Protein AF-A0A2N0P1H9-F1 (afdb_monomer_lite)

Sequence (49 aa):
YLTKLDRQIRLQDRHILLLVDNAPVHIIDENTNLINVAVYFLPPIVMQG

Secondary structure (DSSP, 8-state):
-HHHHHHHHHHTT--EEEEE-S--GGGS-TT---SSEEEEEPPP-----

pLDDT: mean 77.64, std 11.51, range [51.53, 92.5]

Organism: NCBI:txid588596

Radius of gyration: 13.15 Å; chains: 1; bounding box: 25×14×43 Å

Foldseek 3Di:
DVVVVLVVCVVVVAADEAEDEPDDPPPDDPPDDRDRYHYDYDDHPPPPD

Structure (mmCIF, N/CA/C/O backbone):
data_AF-A0A2N0P1H9-F1
#
_entry.id   AF-A0A2N0P1H9-F1
#
loop_
_at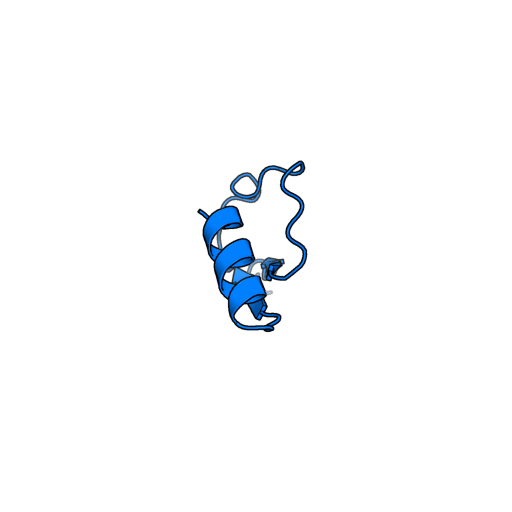om_site.group_PDB
_atom_site.id
_atom_site.type_symbol
_atom_site.label_atom_id
_atom_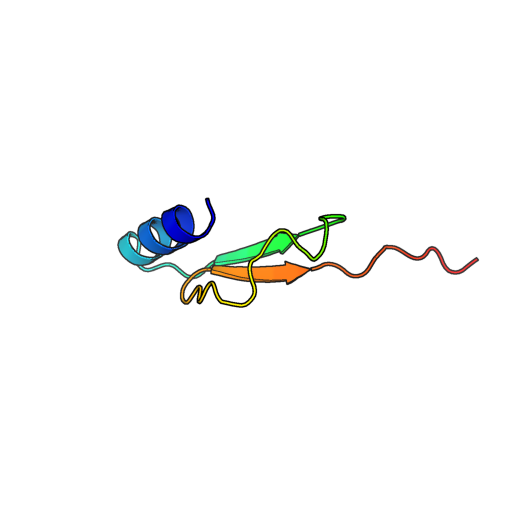site.label_alt_id
_atom_site.label_comp_id
_atom_site.label_asym_id
_atom_site.label_entity_id
_atom_site.label_seq_id
_atom_site.pdbx_PDB_ins_code
_atom_site.Cartn_x
_atom_site.Cartn_y
_atom_site.Cartn_z
_atom_site.occupancy
_atom_site.B_iso_or_equiv
_atom_site.auth_seq_id
_atom_site.auth_comp_id
_atom_site.auth_asym_id
_atom_site.auth_atom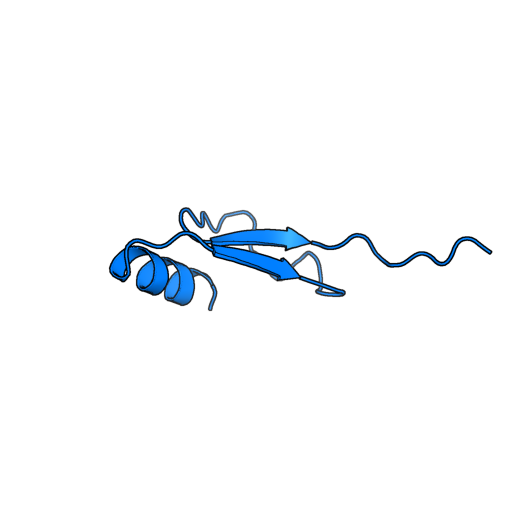_id
_atom_site.pdbx_PDB_model_num
ATOM 1 N N . TYR A 1 1 ? 4.009 5.803 4.368 1.00 77.50 1 TYR A N 1
ATOM 2 C CA . TYR A 1 1 ? 2.632 6.174 3.961 1.00 77.50 1 TYR A CA 1
ATOM 3 C C . TYR A 1 1 ? 1.702 4.962 4.019 1.00 77.50 1 TYR A C 1
ATOM 5 O O . TYR A 1 1 ? 0.723 5.016 4.755 1.00 77.50 1 TYR A O 1
ATOM 13 N N . LEU A 1 2 ? 2.055 3.845 3.370 1.00 81.69 2 LEU A N 1
ATOM 14 C CA . LEU A 1 2 ? 1.259 2.605 3.353 1.00 81.69 2 LEU A CA 1
ATOM 15 C C . LEU A 1 2 ? 0.936 2.024 4.739 1.00 81.69 2 LEU A C 1
ATOM 17 O O . LEU A 1 2 ? -0.198 1.638 4.968 1.00 81.69 2 LEU A O 1
ATOM 21 N N . THR A 1 3 ? 1.853 2.070 5.709 1.00 84.06 3 THR A N 1
ATOM 22 C CA . THR A 1 3 ? 1.575 1.614 7.088 1.00 84.06 3 THR A CA 1
ATOM 23 C C . THR A 1 3 ? 0.438 2.392 7.765 1.00 84.06 3 THR A C 1
ATOM 25 O O . THR A 1 3 ? -0.324 1.842 8.556 1.00 84.06 3 THR A O 1
ATOM 28 N N . LYS A 1 4 ? 0.297 3.694 7.464 1.00 87.06 4 LYS A N 1
ATOM 29 C CA . LYS A 1 4 ? -0.820 4.500 7.987 1.00 87.06 4 LYS A CA 1
ATOM 30 C C . LYS A 1 4 ? -2.134 4.105 7.313 1.00 87.06 4 LYS A C 1
ATOM 32 O O . LYS A 1 4 ? -3.148 4.028 8.000 1.00 87.06 4 LYS A O 1
ATOM 37 N N . LEU A 1 5 ? -2.095 3.842 6.005 1.00 86.19 5 LEU A N 1
ATOM 38 C CA . LEU A 1 5 ? -3.242 3.342 5.249 1.00 86.19 5 LEU A CA 1
ATOM 39 C C . LEU A 1 5 ? -3.688 1.974 5.780 1.00 86.19 5 LEU A C 1
ATOM 41 O O . LEU A 1 5 ? -4.854 1.818 6.110 1.00 86.19 5 LEU A O 1
ATOM 45 N N . ASP A 1 6 ? -2.764 1.031 5.966 1.00 87.56 6 ASP A N 1
ATOM 46 C CA . ASP A 1 6 ? -3.038 -0.297 6.530 1.00 87.56 6 ASP A CA 1
ATOM 47 C C . ASP A 1 6 ? -3.738 -0.215 7.890 1.00 87.56 6 ASP A C 1
ATOM 49 O O . ASP A 1 6 ? -4.806 -0.798 8.077 1.00 87.56 6 ASP A O 1
ATOM 53 N N . ARG A 1 7 ? -3.236 0.636 8.795 1.00 88.69 7 ARG A N 1
ATOM 54 C CA . ARG A 1 7 ? -3.889 0.871 10.089 1.00 88.69 7 ARG A CA 1
ATOM 55 C C . ARG A 1 7 ? -5.311 1.416 9.940 1.00 88.69 7 ARG A C 1
ATOM 57 O O . ARG A 1 7 ? -6.194 1.007 10.689 1.00 88.69 7 ARG A O 1
ATOM 64 N N . GLN A 1 8 ? -5.544 2.350 9.020 1.00 91.12 8 GLN A N 1
ATOM 65 C CA . GLN A 1 8 ? -6.882 2.907 8.793 1.00 91.12 8 GLN A CA 1
ATOM 66 C C . GLN A 1 8 ? -7.842 1.877 8.197 1.00 91.12 8 GLN A C 1
ATOM 68 O O . GLN A 1 8 ? -8.988 1.795 8.626 1.00 91.12 8 GLN A O 1
ATOM 73 N N . ILE A 1 9 ? -7.370 1.072 7.250 1.00 91.62 9 ILE A N 1
ATOM 74 C CA . ILE A 1 9 ? -8.152 0.013 6.615 1.00 91.62 9 ILE A CA 1
ATOM 75 C C . ILE A 1 9 ? -8.506 -1.080 7.632 1.00 91.62 9 ILE A C 1
ATOM 77 O O . ILE A 1 9 ? -9.653 -1.525 7.670 1.00 91.62 9 ILE A O 1
ATOM 81 N N . ARG A 1 10 ? -7.583 -1.412 8.542 1.00 90.44 10 ARG A N 1
ATOM 82 C CA . ARG A 1 10 ? -7.854 -2.286 9.689 1.00 90.44 10 ARG A CA 1
ATOM 83 C C . ARG A 1 10 ? -8.929 -1.728 10.622 1.00 90.44 10 ARG A C 1
ATOM 85 O O . ARG A 1 10 ? -9.785 -2.480 11.065 1.00 90.44 10 ARG A O 1
ATOM 92 N N . LEU A 1 11 ? -8.918 -0.425 10.914 1.00 91.50 11 LEU A N 1
ATOM 93 C CA . LEU A 1 11 ? -9.960 0.210 11.742 1.00 91.50 11 LEU A CA 1
ATOM 94 C C . LEU A 1 11 ? -11.344 0.194 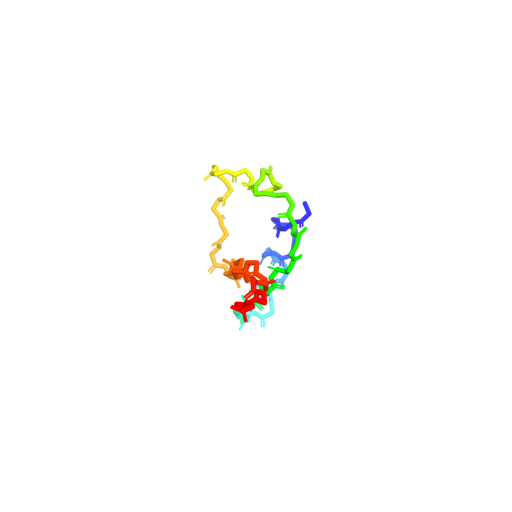11.080 1.00 91.50 11 LEU A C 1
ATOM 96 O O . LEU A 1 11 ? -12.351 0.283 11.775 1.00 91.50 11 LEU A O 1
ATOM 100 N N . GLN A 1 12 ? -11.388 0.102 9.753 1.00 92.50 12 GLN A N 1
ATOM 101 C CA . GLN A 1 12 ? -12.625 -0.008 8.982 1.00 92.50 12 GLN A CA 1
ATOM 102 C C . GLN A 1 12 ? -13.049 -1.461 8.733 1.00 92.50 12 GLN A C 1
ATOM 104 O O . GLN A 1 12 ? -14.044 -1.664 8.042 1.00 92.50 12 GLN A O 1
ATOM 109 N N . ASP A 1 13 ? -12.301 -2.438 9.259 1.00 90.81 13 ASP A N 1
ATOM 110 C CA . ASP A 1 13 ? -12.495 -3.874 9.024 1.00 90.81 13 ASP A CA 1
ATOM 111 C C . ASP A 1 13 ? -12.565 -4.229 7.529 1.00 90.81 13 ASP A C 1
ATOM 113 O O . ASP A 1 13 ? -13.442 -4.942 7.045 1.00 90.81 13 ASP A O 1
ATOM 117 N N . ARG A 1 14 ? -11.649 -3.643 6.752 1.00 88.81 14 ARG A N 1
ATOM 118 C CA . ARG A 1 14 ? -11.555 -3.846 5.304 1.00 88.81 14 ARG A CA 1
ATOM 119 C C . ARG A 1 14 ? -10.221 -4.470 4.931 1.00 88.81 14 ARG A C 1
ATOM 121 O O . ARG A 1 14 ? -9.244 -4.398 5.673 1.00 88.81 14 ARG A O 1
ATOM 128 N N . HIS A 1 15 ? -10.200 -5.059 3.744 1.00 91.12 15 HIS A N 1
ATOM 129 C CA . HIS A 1 15 ? -8.999 -5.511 3.058 1.00 91.12 15 HIS A CA 1
ATOM 130 C C . HIS A 1 15 ? -9.008 -4.899 1.663 1.00 91.12 15 HIS A C 1
ATOM 132 O O . HIS A 1 15 ? -10.030 -4.951 0.976 1.00 91.12 15 HIS A O 1
ATOM 138 N N . ILE A 1 16 ? -7.897 -4.283 1.263 1.00 88.12 16 ILE A N 1
ATOM 139 C CA . ILE A 1 16 ? -7.796 -3.612 -0.033 1.00 88.12 16 ILE A CA 1
ATOM 140 C C . ILE A 1 16 ? -6.616 -4.144 -0.840 1.00 88.12 16 ILE A C 1
ATOM 142 O O . ILE A 1 16 ? -5.561 -4.472 -0.296 1.00 88.12 16 ILE A O 1
ATOM 146 N N . LEU A 1 17 ? -6.811 -4.197 -2.156 1.00 87.69 17 LEU A N 1
ATOM 147 C CA . LEU A 1 17 ? -5.771 -4.478 -3.134 1.00 87.69 17 LEU A CA 1
ATOM 148 C C . LEU A 1 17 ? -5.340 -3.157 -3.772 1.00 87.69 17 LEU A C 1
ATOM 150 O O . LEU A 1 17 ? -6.154 -2.465 -4.383 1.00 87.69 17 LEU A O 1
ATOM 154 N N . LEU A 1 18 ? -4.066 -2.811 -3.629 1.00 86.25 18 LEU A N 1
ATOM 155 C CA . LEU A 1 18 ? -3.459 -1.663 -4.283 1.00 86.25 18 LEU A CA 1
ATOM 156 C C . LEU A 1 18 ? -2.739 -2.136 -5.548 1.00 86.25 18 LEU A C 1
ATOM 158 O O . LEU A 1 18 ? -1.715 -2.813 -5.470 1.00 86.25 18 LEU A O 1
ATOM 162 N N . LEU A 1 19 ? -3.288 -1.773 -6.706 1.00 84.12 19 LEU A N 1
ATOM 163 C CA . LEU A 1 19 ? -2.666 -2.007 -8.006 1.00 84.12 19 LEU A CA 1
ATOM 164 C C . LEU A 1 19 ? -1.713 -0.855 -8.306 1.00 84.12 19 LEU A C 1
ATOM 166 O O . LEU A 1 19 ? -2.120 0.308 -8.300 1.00 84.12 19 LEU A O 1
ATOM 170 N N . VAL A 1 20 ? -0.450 -1.180 -8.543 1.00 80.12 20 VAL A N 1
ATOM 171 C CA . VAL A 1 20 ? 0.603 -0.195 -8.768 1.00 80.12 20 VAL A CA 1
ATOM 172 C C . VAL A 1 20 ? 1.145 -0.372 -10.177 1.00 80.12 20 VAL A C 1
ATOM 174 O O . VAL A 1 20 ? 1.730 -1.405 -10.490 1.00 80.12 20 VAL A O 1
ATOM 177 N N . ASP A 1 21 ? 0.953 0.645 -11.014 1.00 80.06 21 ASP A N 1
ATOM 178 C CA . ASP A 1 21 ? 1.570 0.737 -12.335 1.00 80.06 21 ASP A CA 1
ATOM 179 C C . ASP A 1 21 ? 2.843 1.587 -12.269 1.00 80.06 21 ASP A C 1
ATOM 181 O O . ASP A 1 21 ? 2.880 2.596 -11.562 1.00 80.06 21 ASP A O 1
ATOM 185 N N . ASN A 1 22 ? 3.874 1.187 -13.016 1.00 66.56 22 ASN A N 1
ATOM 186 C CA . ASN A 1 22 ? 5.075 1.986 -13.287 1.00 66.56 22 ASN A CA 1
ATOM 187 C C . ASN A 1 22 ? 5.826 2.572 -12.061 1.00 66.56 22 ASN A C 1
ATOM 189 O O . ASN A 1 22 ? 6.588 3.532 -12.194 1.00 66.56 22 ASN A O 1
ATOM 193 N N . ALA A 1 23 ? 5.639 2.021 -10.856 1.00 65.88 23 ALA A N 1
ATOM 194 C CA . ALA A 1 23 ? 6.338 2.501 -9.666 1.00 65.88 23 ALA A CA 1
ATOM 195 C C . ALA A 1 23 ? 7.736 1.874 -9.535 1.00 65.88 23 ALA A C 1
ATOM 197 O O . ALA A 1 23 ? 7.908 0.684 -9.810 1.00 65.88 23 ALA A O 1
ATOM 198 N N . PRO A 1 24 ? 8.735 2.629 -9.045 1.00 64.00 24 PRO A N 1
ATOM 199 C CA . PRO A 1 24 ? 10.021 2.064 -8.672 1.00 64.00 24 PRO A CA 1
ATOM 200 C C . PRO A 1 24 ? 9.831 0.919 -7.669 1.00 64.00 24 PRO A C 1
ATOM 202 O O . PRO A 1 24 ? 9.263 1.111 -6.593 1.00 64.00 24 PRO A O 1
ATOM 205 N N . VAL A 1 25 ? 10.359 -0.259 -8.012 1.00 60.91 25 VAL A N 1
ATOM 206 C CA . VAL A 1 25 ? 10.276 -1.506 -7.221 1.00 60.91 25 VAL A CA 1
ATOM 207 C C . VAL A 1 25 ? 10.808 -1.332 -5.785 1.00 60.91 25 VAL A C 1
ATOM 209 O O . VAL A 1 25 ? 10.446 -2.082 -4.889 1.00 60.91 25 VAL A O 1
ATOM 212 N N . HIS A 1 26 ? 11.590 -0.280 -5.532 1.00 58.25 26 HIS A N 1
ATOM 213 C CA . HIS A 1 26 ? 12.204 0.033 -4.240 1.00 58.25 26 HIS A CA 1
ATOM 214 C C . HIS A 1 26 ? 11.337 0.892 -3.293 1.00 58.25 26 HIS A C 1
ATOM 216 O O . HIS A 1 26 ? 11.819 1.301 -2.242 1.00 58.25 26 HIS A O 1
ATOM 222 N N . ILE A 1 27 ? 10.088 1.237 -3.641 1.00 62.31 27 ILE A N 1
ATOM 223 C CA . ILE A 1 27 ? 9.256 2.119 -2.788 1.00 62.31 27 ILE A CA 1
ATOM 224 C C . ILE A 1 27 ? 8.657 1.381 -1.582 1.00 62.31 27 ILE A C 1
ATOM 226 O O . ILE A 1 27 ? 8.370 2.003 -0.555 1.00 62.31 27 ILE A O 1
ATOM 230 N N . ILE A 1 28 ? 8.460 0.067 -1.690 1.00 65.75 28 ILE A N 1
ATOM 231 C CA . ILE A 1 28 ? 7.966 -0.748 -0.582 1.00 65.75 28 ILE A CA 1
ATOM 232 C C . ILE A 1 28 ? 9.170 -1.449 0.012 1.00 65.75 28 ILE A C 1
ATOM 234 O O . ILE A 1 28 ? 9.684 -2.401 -0.562 1.00 65.75 28 ILE A O 1
ATOM 238 N N . ASP A 1 29 ? 9.630 -0.922 1.142 1.00 64.06 29 ASP A N 1
ATOM 239 C CA . ASP A 1 29 ? 10.640 -1.573 1.963 1.00 64.06 29 ASP A CA 1
ATOM 240 C C . ASP A 1 29 ? 10.163 -2.999 2.266 1.00 64.06 29 ASP A C 1
ATOM 242 O O . ASP A 1 29 ? 9.072 -3.192 2.811 1.00 64.06 29 ASP A O 1
ATOM 246 N N . GLU A 1 30 ? 10.963 -3.978 1.860 1.00 60.44 30 GLU A N 1
ATOM 247 C CA . GLU A 1 30 ? 10.727 -5.415 2.002 1.00 60.44 30 GLU A CA 1
ATOM 248 C C . GLU A 1 30 ? 10.441 -5.847 3.453 1.00 60.44 30 GLU A C 1
ATOM 250 O O . GLU A 1 30 ? 9.760 -6.849 3.672 1.00 60.44 30 GLU A O 1
ATOM 255 N N . ASN A 1 31 ? 10.840 -5.049 4.451 1.00 64.75 31 ASN A N 1
ATOM 256 C CA . ASN A 1 31 ? 10.531 -5.298 5.860 1.00 64.75 31 ASN A CA 1
ATOM 257 C C . ASN A 1 31 ? 9.165 -4.743 6.298 1.00 64.75 31 ASN A C 1
ATOM 259 O O . ASN A 1 31 ? 8.748 -4.938 7.445 1.00 64.75 31 ASN A O 1
ATOM 263 N N . THR A 1 32 ? 8.442 -4.041 5.423 1.00 72.00 32 THR A N 1
ATOM 264 C CA . THR A 1 32 ? 7.114 -3.506 5.736 1.00 72.00 32 THR A CA 1
ATOM 265 C C . THR A 1 32 ? 6.059 -4.593 5.568 1.00 72.00 32 THR A C 1
ATOM 267 O O . THR A 1 32 ? 5.548 -4.832 4.478 1.00 72.00 32 THR A O 1
ATOM 270 N N . ASN A 1 33 ? 5.678 -5.219 6.679 1.00 75.88 33 ASN A N 1
ATOM 271 C CA . ASN A 1 33 ? 4.569 -6.167 6.710 1.00 75.88 33 ASN A CA 1
ATOM 272 C C . ASN A 1 33 ? 3.217 -5.421 6.722 1.00 75.88 33 ASN A C 1
ATOM 274 O O . ASN A 1 33 ? 2.849 -4.809 7.728 1.00 75.88 33 ASN A O 1
ATOM 278 N N . LEU A 1 34 ? 2.503 -5.448 5.594 1.00 81.50 34 LEU A N 1
ATOM 279 C CA . LEU A 1 34 ? 1.130 -4.951 5.455 1.00 81.50 34 LEU A CA 1
ATOM 280 C C . LEU A 1 34 ? 0.178 -6.153 5.461 1.00 81.50 34 LEU A C 1
ATOM 282 O O . LEU A 1 34 ? 0.334 -7.069 4.658 1.00 81.50 34 LEU A O 1
ATOM 286 N N . ILE A 1 35 ? -0.805 -6.150 6.360 1.00 83.62 35 ILE A N 1
ATOM 287 C CA . ILE A 1 35 ? -1.722 -7.287 6.564 1.00 83.62 35 ILE A CA 1
ATOM 288 C C . ILE A 1 35 ? -3.047 -7.042 5.835 1.00 83.62 35 ILE A C 1
ATOM 290 O O . ILE A 1 35 ? -3.659 -7.960 5.288 1.00 83.62 35 ILE A O 1
ATOM 294 N N . ASN A 1 36 ? -3.486 -5.785 5.804 1.00 87.06 36 ASN A N 1
ATOM 295 C CA . ASN A 1 36 ? -4.791 -5.377 5.296 1.00 87.06 36 ASN A C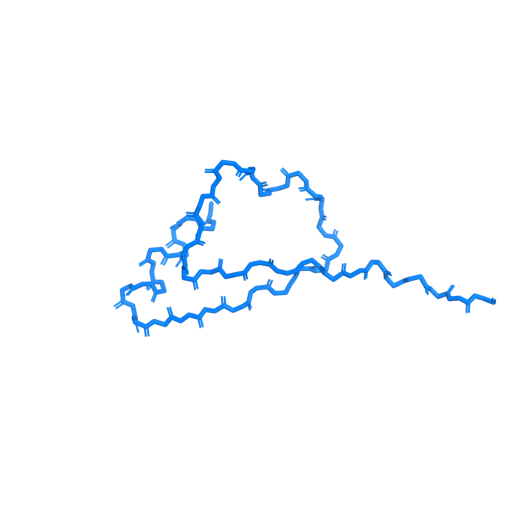A 1
ATOM 296 C C . ASN A 1 36 ? -4.699 -4.694 3.924 1.00 87.06 36 ASN A C 1
ATOM 298 O O . ASN A 1 36 ? -5.722 -4.465 3.272 1.00 87.06 36 ASN A O 1
ATOM 302 N N . VAL A 1 37 ? -3.482 -4.371 3.483 1.00 85.50 37 VAL A N 1
ATOM 303 C CA . VAL A 1 37 ? -3.190 -3.808 2.163 1.00 85.50 37 VAL A CA 1
ATOM 304 C C . VAL A 1 37 ? -2.287 -4.776 1.413 1.00 85.50 37 VAL A C 1
ATOM 306 O O . VAL A 1 37 ? -1.098 -4.874 1.702 1.00 85.50 37 VAL A O 1
ATOM 309 N N . ALA A 1 38 ? -2.846 -5.463 0.422 1.00 85.50 38 ALA A N 1
ATOM 310 C CA . ALA A 1 38 ? -2.056 -6.228 -0.533 1.00 85.50 38 ALA A CA 1
ATOM 311 C C . ALA A 1 38 ? -1.593 -5.290 -1.648 1.00 85.50 38 ALA A C 1
ATOM 313 O O . ALA A 1 38 ? -2.405 -4.540 -2.191 1.00 85.50 38 ALA A O 1
ATOM 314 N N . VAL A 1 39 ? -0.310 -5.326 -2.006 1.00 83.62 39 VAL A N 1
ATOM 315 C CA . VAL A 1 39 ? 0.208 -4.545 -3.134 1.00 83.62 39 VAL A CA 1
ATOM 316 C C . VAL A 1 39 ? 0.542 -5.474 -4.286 1.00 83.62 39 VAL A C 1
ATOM 318 O O . VAL A 1 39 ? 1.258 -6.457 -4.111 1.00 83.62 39 VAL A O 1
ATOM 321 N N . TYR A 1 40 ? 0.022 -5.148 -5.463 1.00 82.25 40 TYR A N 1
ATOM 322 C CA . TYR A 1 40 ? 0.285 -5.877 -6.691 1.00 82.25 40 TYR A CA 1
ATOM 323 C C . TYR A 1 40 ? 0.873 -4.928 -7.729 1.00 82.25 40 TYR A C 1
ATOM 325 O O . TYR A 1 40 ? 0.241 -3.943 -8.117 1.00 82.25 40 TYR A O 1
ATOM 333 N N . PHE A 1 41 ? 2.094 -5.229 -8.165 1.00 81.44 41 PHE A N 1
ATOM 334 C CA . PHE A 1 41 ? 2.759 -4.490 -9.228 1.00 81.44 41 PHE A CA 1
ATOM 335 C C . PHE A 1 41 ? 2.289 -5.026 -10.567 1.00 81.44 41 PHE A C 1
ATOM 337 O O . PHE A 1 41 ? 2.421 -6.217 -10.855 1.00 81.44 41 PHE A O 1
ATOM 344 N N . LEU A 1 42 ? 1.725 -4.136 -11.372 1.00 79.75 42 LEU A N 1
ATOM 345 C CA . LEU A 1 42 ? 1.362 -4.480 -12.729 1.00 79.75 42 LEU A CA 1
ATOM 346 C C . LEU A 1 42 ? 2.651 -4.747 -13.519 1.00 79.75 42 LEU A C 1
ATOM 348 O O . LEU A 1 42 ? 3.628 -4.004 -13.373 1.00 79.75 42 LEU A O 1
ATOM 352 N N . PRO A 1 43 ? 2.687 -5.820 -14.326 1.00 73.50 43 PRO A N 1
ATOM 353 C CA . PRO A 1 43 ? 3.813 -6.046 -15.212 1.00 73.50 43 PRO A CA 1
ATOM 354 C C . PRO A 1 43 ? 3.925 -4.855 -16.172 1.00 73.50 43 PRO A C 1
ATOM 356 O O . PRO A 1 43 ? 2.893 -4.308 -16.576 1.00 73.50 43 PRO A O 1
ATOM 359 N N . PRO A 1 44 ? 5.146 -4.450 -16.561 1.00 71.06 44 PRO A N 1
ATOM 360 C CA . PRO A 1 44 ? 5.306 -3.405 -17.558 1.00 71.06 44 PRO A CA 1
ATOM 361 C C . PRO A 1 44 ? 4.515 -3.799 -18.805 1.00 71.06 44 PRO A C 1
ATOM 363 O O . PRO A 1 44 ? 4.605 -4.942 -19.262 1.00 71.06 44 PRO A O 1
ATOM 366 N N . ILE A 1 45 ? 3.735 -2.862 -19.350 1.00 68.50 45 ILE A N 1
ATOM 367 C CA . ILE A 1 45 ? 3.078 -3.057 -20.643 1.00 68.50 45 ILE A CA 1
ATOM 368 C C . ILE A 1 45 ? 4.188 -3.104 -21.695 1.00 68.50 45 ILE A C 1
ATOM 370 O O . ILE A 1 45 ? 4.592 -2.089 -22.256 1.00 68.50 45 ILE A O 1
ATOM 374 N N . VAL A 1 46 ? 4.726 -4.297 -21.939 1.00 67.56 46 V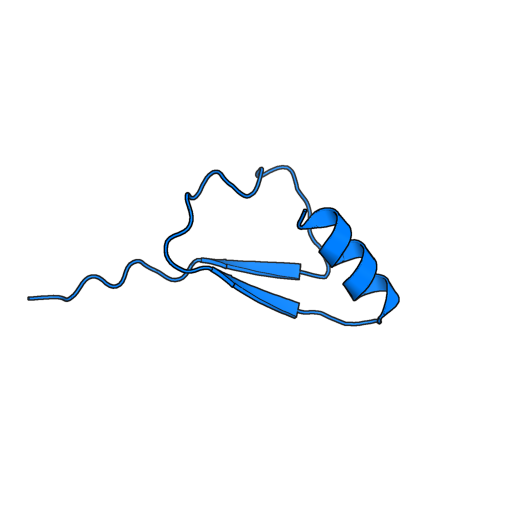AL A N 1
ATOM 375 C CA . VAL A 1 46 ? 5.573 -4.559 -23.096 1.00 67.56 46 VAL A CA 1
ATOM 376 C C . VAL A 1 46 ? 4.612 -4.762 -24.256 1.00 67.56 46 VAL A C 1
ATOM 378 O O . VAL A 1 46 ? 3.987 -5.815 -24.379 1.00 67.56 46 VAL A O 1
ATOM 381 N N . MET A 1 47 ? 4.440 -3.730 -25.082 1.00 59.31 47 MET A N 1
ATOM 382 C CA . MET A 1 47 ? 3.852 -3.923 -26.403 1.00 59.31 47 MET A CA 1
ATOM 383 C C . MET A 1 47 ? 4.773 -4.893 -27.153 1.00 59.31 47 MET A C 1
ATOM 385 O O . MET A 1 47 ? 5.892 -4.534 -27.512 1.00 59.31 47 MET A O 1
ATOM 389 N N . GLN A 1 48 ? 4.339 -6.146 -27.294 1.00 51.53 48 GLN A N 1
ATOM 390 C CA . GLN A 1 48 ? 4.977 -7.122 -28.175 1.00 51.53 48 GLN A CA 1
ATOM 391 C C . GLN A 1 48 ? 4.750 -6.612 -29.603 1.00 51.53 48 GLN A C 1
ATOM 393 O O . GLN A 1 48 ? 3.603 -6.542 -30.049 1.00 51.53 48 GLN A O 1
ATOM 398 N N . GLY A 1 49 ? 5.825 -6.139 -30.234 1.00 55.00 49 GLY A N 1
ATOM 399 C CA . GLY A 1 49 ? 5.847 -5.723 -31.638 1.00 55.00 49 GLY A CA 1
ATOM 400 C C . GLY A 1 49 ? 5.934 -6.904 -32.588 1.00 55.00 49 GLY A C 1
ATOM 401 O O . GLY A 1 49 ? 6.440 -7.967 -32.160 1.00 55.00 49 GLY A O 1
#